Protein AF-A0A352KGL1-F1 (afdb_monomer_lite)

Radius of gyration: 12.51 Å; chains: 1; bounding box: 26×32×36 Å

Foldseek 3Di:
DDDDDDDDDDDDLADDLVVLLVVCVVDPDQDALVNSCVVSVPDDPSSVVSVVSVVVCVVVVNDDDHPDDD

Sequence (70 aa):
MSKRPGRRGKASKLPSKADIRKFVEESPTRVGRREIARAFNITGADRVALKKLLVDMREAGELGPRPARR

Structure (mmCIF, N/CA/C/O backbone):
data_AF-A0A352KGL1-F1
#
_entry.id   AF-A0A352KGL1-F1
#
loop_
_atom_site.group_PDB
_atom_site.id
_atom_site.type_symbol
_atom_site.label_atom_id
_atom_site.label_alt_id
_atom_site.label_comp_id
_atom_site.label_asym_id
_atom_site.label_entity_id
_atom_site.label_seq_id
_atom_site.pdbx_PDB_ins_code
_atom_site.Cartn_x
_atom_site.Cartn_y
_atom_site.Cartn_z
_atom_site.occupancy
_atom_site.B_iso_or_equiv
_atom_site.auth_seq_id
_atom_site.auth_comp_id
_atom_site.auth_asym_id
_atom_site.auth_atom_id
_atom_site.pdbx_PDB_model_num
ATOM 1 N N . MET A 1 1 ? -6.227 -4.263 26.652 1.00 44.50 1 MET A N 1
ATOM 2 C CA . MET A 1 1 ? -5.510 -5.094 25.659 1.00 44.50 1 MET A CA 1
ATOM 3 C C . MET A 1 1 ? -6.352 -5.228 24.399 1.00 44.50 1 MET A C 1
ATOM 5 O O . MET A 1 1 ? -7.393 -5.862 24.476 1.00 44.50 1 MET A O 1
ATOM 9 N N . SER A 1 2 ? -5.888 -4.725 23.254 1.00 44.34 2 SER A N 1
ATOM 10 C CA . SER A 1 2 ? -6.401 -5.159 21.947 1.00 44.34 2 SER A CA 1
ATOM 11 C C . SER A 1 2 ? -5.216 -5.602 21.101 1.00 44.34 2 SER A C 1
ATOM 13 O O . SER A 1 2 ? -4.254 -4.866 20.894 1.00 44.34 2 SER A O 1
ATOM 15 N N . LYS A 1 3 ? -5.248 -6.888 20.760 1.00 42.12 3 LYS A N 1
ATOM 16 C CA . LYS A 1 3 ? -4.193 -7.686 20.138 1.00 42.12 3 LYS A CA 1
ATOM 17 C C . LYS A 1 3 ? -3.660 -7.012 18.870 1.00 42.12 3 LYS A C 1
ATOM 19 O O . LYS A 1 3 ? -4.389 -6.887 17.893 1.00 42.12 3 LYS A O 1
ATOM 24 N N . ARG A 1 4 ? -2.365 -6.678 18.868 1.00 43.19 4 ARG A N 1
ATOM 25 C CA . ARG A 1 4 ? -1.584 -6.465 17.640 1.00 43.19 4 ARG A CA 1
ATOM 26 C C . ARG A 1 4 ? -1.622 -7.779 16.854 1.00 43.19 4 ARG A C 1
ATOM 28 O O . ARG A 1 4 ? -1.125 -8.782 17.376 1.00 43.19 4 ARG A O 1
ATOM 35 N N . PRO A 1 5 ? -2.216 -7.839 15.656 1.00 45.88 5 PRO A N 1
ATOM 36 C CA . PRO A 1 5 ? -2.107 -9.038 14.854 1.00 45.88 5 PRO A CA 1
ATOM 37 C C . PRO A 1 5 ? -0.678 -9.107 14.302 1.00 45.88 5 PRO A C 1
ATOM 39 O O . PRO A 1 5 ? -0.122 -8.106 13.856 1.00 45.88 5 PRO A O 1
ATOM 42 N N . GLY A 1 6 ? -0.077 -10.295 14.411 1.00 43.25 6 GLY A N 1
ATOM 43 C CA . GLY A 1 6 ? 1.253 -10.618 13.896 1.00 43.25 6 GLY A CA 1
ATOM 44 C C . GLY A 1 6 ? 1.393 -10.343 12.394 1.00 43.25 6 GLY A C 1
ATOM 45 O O . GLY A 1 6 ? 0.422 -10.079 11.702 1.00 43.25 6 GLY A O 1
ATOM 46 N N . ARG A 1 7 ? 2.583 -10.453 11.809 1.00 48.38 7 ARG A N 1
ATOM 47 C CA . ARG A 1 7 ? 3.476 -11.606 11.943 1.00 48.38 7 ARG A CA 1
ATOM 48 C C . ARG A 1 7 ? 4.865 -11.204 11.441 1.00 48.38 7 ARG A C 1
ATOM 50 O O . ARG A 1 7 ? 5.001 -10.587 10.392 1.00 48.38 7 ARG A O 1
ATOM 57 N N . ARG A 1 8 ? 5.905 -11.608 12.170 1.00 53.03 8 ARG A N 1
ATOM 58 C CA . ARG A 1 8 ? 7.251 -11.758 11.605 1.00 53.03 8 ARG A CA 1
ATOM 59 C C . ARG A 1 8 ? 7.175 -12.811 10.493 1.00 53.03 8 ARG A C 1
ATOM 61 O O . ARG A 1 8 ? 6.671 -13.901 10.748 1.00 53.03 8 ARG A O 1
ATOM 68 N N . GLY A 1 9 ? 7.677 -12.508 9.299 1.00 39.41 9 GLY A N 1
ATOM 69 C CA . GLY A 1 9 ? 7.780 -13.486 8.216 1.00 39.41 9 GLY A CA 1
ATOM 70 C C . GLY A 1 9 ? 8.419 -12.900 6.963 1.00 39.41 9 GLY A C 1
ATOM 71 O O . GLY A 1 9 ? 7.766 -12.209 6.194 1.00 39.41 9 GLY A O 1
ATOM 72 N N . LYS A 1 10 ? 9.711 -13.178 6.770 1.00 49.78 10 LYS A N 1
ATOM 73 C CA . LYS A 1 10 ? 10.389 -13.061 5.472 1.00 49.78 10 LYS A CA 1
ATOM 74 C C . LYS A 1 10 ? 9.637 -13.904 4.422 1.00 49.78 1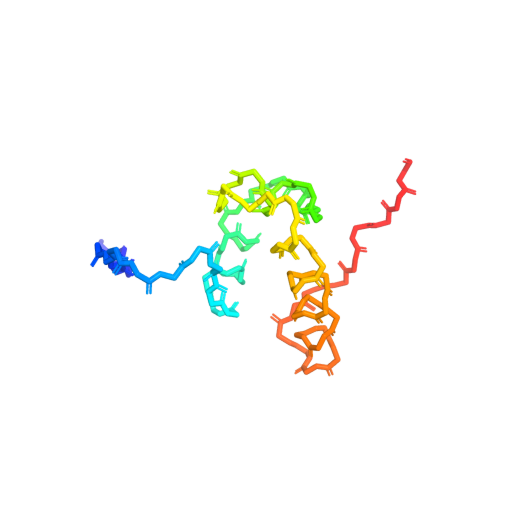0 LYS A C 1
ATOM 76 O O . LYS A 1 10 ? 9.059 -14.922 4.783 1.00 49.78 10 LYS A O 1
ATOM 81 N N . ALA A 1 11 ? 9.765 -13.50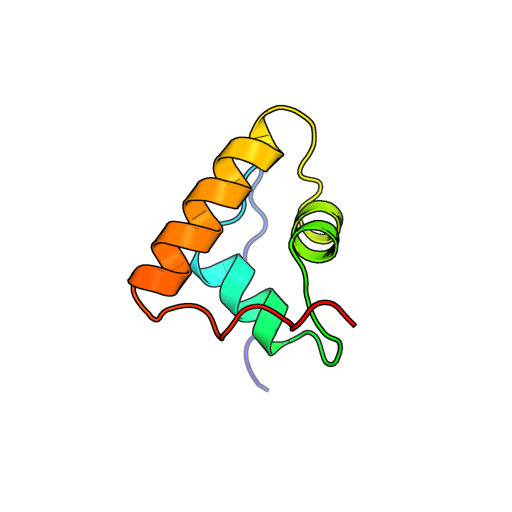9 3.152 1.00 43.16 11 ALA A N 1
ATOM 82 C CA . ALA A 1 11 ? 9.275 -14.168 1.928 1.00 43.16 11 ALA A CA 1
ATOM 83 C C . ALA A 1 11 ? 7.908 -13.700 1.391 1.00 43.16 11 ALA A C 1
ATOM 85 O O . ALA A 1 11 ? 6.963 -14.473 1.306 1.00 43.16 11 ALA A O 1
ATOM 86 N N . SER A 1 12 ? 7.832 -12.424 0.998 1.00 46.75 12 SER A N 1
ATOM 87 C CA . SER A 1 12 ? 7.170 -11.896 -0.216 1.00 46.75 12 SER A CA 1
ATOM 88 C C . SER A 1 12 ? 7.221 -10.371 -0.124 1.00 46.75 12 SER A C 1
ATOM 90 O O . SER A 1 12 ? 6.753 -9.802 0.853 1.00 46.75 12 SER A O 1
ATOM 92 N N . LYS A 1 13 ? 7.817 -9.679 -1.097 1.00 62.81 13 LYS A N 1
ATOM 93 C CA . LYS A 1 13 ? 8.002 -8.210 -1.062 1.00 62.81 13 LYS A CA 1
ATOM 94 C C . LYS A 1 13 ? 6.690 -7.412 -1.202 1.00 62.81 13 LYS A C 1
ATOM 96 O O . LYS A 1 13 ? 6.717 -6.187 -1.257 1.00 62.81 13 LYS A O 1
ATOM 101 N N . LEU A 1 14 ? 5.550 -8.100 -1.276 1.00 62.16 14 LEU A N 1
ATOM 102 C CA . LEU A 1 14 ? 4.232 -7.531 -1.514 1.00 62.16 14 LEU A CA 1
ATOM 103 C C . LEU A 1 14 ? 3.335 -7.756 -0.284 1.00 62.16 14 LEU A C 1
ATOM 105 O O . LEU A 1 14 ? 3.197 -8.898 0.156 1.00 62.16 14 LEU A O 1
ATOM 109 N N . PRO A 1 15 ? 2.726 -6.698 0.274 1.00 73.81 15 PRO A N 1
ATOM 110 C CA . PRO A 1 15 ? 1.782 -6.815 1.379 1.00 73.81 15 PRO A CA 1
ATOM 111 C C . PRO A 1 15 ? 0.495 -7.509 0.942 1.00 73.81 15 PRO A C 1
ATOM 113 O O . PRO A 1 15 ? 0.084 -7.402 -0.218 1.00 73.81 15 PRO A O 1
ATOM 116 N N . SER A 1 16 ? -0.174 -8.184 1.880 1.00 79.00 16 SER A N 1
ATOM 117 C CA . SER A 1 16 ? -1.496 -8.738 1.603 1.00 79.00 16 SER A CA 1
ATOM 118 C C . SER A 1 16 ? -2.560 -7.641 1.578 1.00 79.00 16 SER A C 1
ATOM 120 O O . SER A 1 16 ? -2.396 -6.555 2.142 1.00 79.00 16 SER A O 1
ATOM 122 N N . LYS A 1 17 ? -3.699 -7.965 0.961 1.00 76.94 17 LYS A N 1
ATOM 123 C CA . LYS A 1 17 ? -4.894 -7.118 0.942 1.00 76.94 17 LYS A CA 1
ATOM 124 C C . LYS A 1 17 ? -5.290 -6.655 2.356 1.00 76.94 17 LYS A C 1
ATOM 126 O O . LYS A 1 17 ? -5.472 -5.464 2.604 1.00 76.94 17 LYS A O 1
ATOM 131 N N . ALA A 1 18 ? -5.323 -7.582 3.314 1.00 79.44 18 ALA A N 1
ATOM 132 C CA . ALA A 1 18 ? -5.692 -7.290 4.698 1.00 79.44 18 ALA A CA 1
ATOM 133 C C . ALA A 1 18 ? -4.689 -6.365 5.410 1.00 79.44 18 ALA A C 1
ATOM 135 O O . ALA A 1 18 ? -5.099 -5.515 6.201 1.00 79.44 18 ALA A O 1
ATOM 136 N N . ASP A 1 19 ? -3.392 -6.495 5.118 1.00 81.50 19 ASP A N 1
ATOM 137 C CA . ASP A 1 19 ? -2.356 -5.647 5.723 1.00 81.50 19 ASP A CA 1
ATOM 138 C C . ASP A 1 19 ? -2.440 -4.212 5.208 1.00 81.50 19 ASP A C 1
ATOM 140 O O . ASP A 1 19 ? -2.334 -3.265 5.985 1.00 81.50 19 ASP A O 1
ATOM 144 N N . ILE A 1 20 ? -2.697 -4.040 3.907 1.00 80.00 20 ILE A N 1
ATOM 145 C CA . ILE A 1 20 ? -2.935 -2.720 3.315 1.00 80.00 20 ILE A CA 1
ATOM 146 C C . ILE A 1 20 ? -4.153 -2.068 3.967 1.00 80.00 20 ILE A C 1
ATOM 148 O O . ILE A 1 20 ? -4.098 -0.891 4.316 1.00 80.00 20 ILE A O 1
ATOM 152 N N . ARG A 1 21 ? -5.244 -2.822 4.146 1.00 79.75 21 ARG A N 1
ATOM 153 C CA . ARG A 1 21 ? -6.463 -2.307 4.774 1.00 79.75 21 ARG A CA 1
ATOM 154 C C . ARG A 1 21 ? -6.199 -1.841 6.203 1.00 79.75 21 ARG A C 1
ATOM 156 O O . ARG A 1 21 ? -6.510 -0.699 6.520 1.00 79.75 21 ARG A O 1
ATOM 163 N N . LYS A 1 22 ? -5.562 -2.678 7.026 1.00 81.88 22 LYS A N 1
ATOM 164 C CA . LYS A 1 22 ? -5.177 -2.296 8.392 1.00 81.88 22 LYS A CA 1
ATOM 165 C C . LYS A 1 22 ? -4.280 -1.070 8.406 1.00 81.88 22 LYS A C 1
ATOM 167 O O . LYS A 1 22 ? -4.508 -0.178 9.201 1.00 81.88 22 LYS A O 1
ATOM 172 N N . PHE A 1 23 ? -3.314 -0.980 7.496 1.00 82.50 23 PH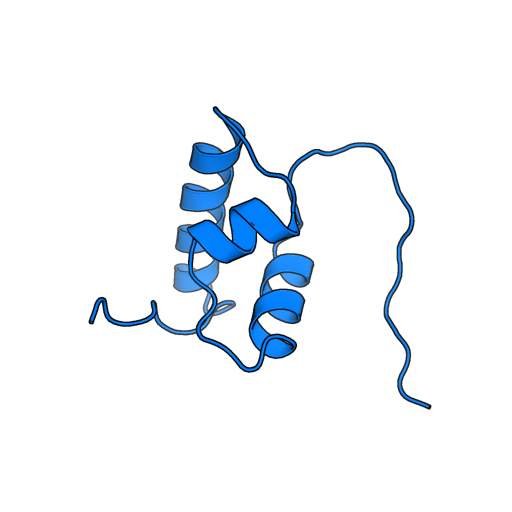E A N 1
ATOM 173 C CA . PHE A 1 23 ? -2.428 0.179 7.414 1.00 82.50 23 PHE A CA 1
ATOM 174 C C . PHE A 1 23 ? -3.170 1.479 7.062 1.00 82.50 23 PHE A C 1
ATOM 176 O O . PHE A 1 23 ? -2.834 2.544 7.579 1.00 82.50 23 PHE A O 1
ATOM 183 N N . VAL A 1 24 ? -4.177 1.401 6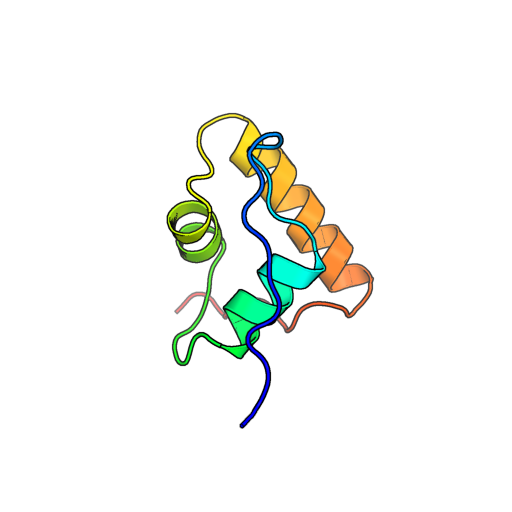.187 1.00 79.25 24 VAL A N 1
ATOM 184 C CA . VAL A 1 24 ? -5.042 2.538 5.839 1.00 79.25 24 VAL A CA 1
ATOM 185 C C . VAL A 1 24 ? -5.960 2.913 7.008 1.00 79.25 24 VAL A C 1
ATOM 187 O O . VAL A 1 24 ? -6.150 4.100 7.242 1.00 79.25 24 VAL A O 1
ATOM 190 N N . GLU A 1 25 ? -6.497 1.935 7.742 1.00 79.50 25 GLU A N 1
ATOM 191 C CA . GLU A 1 25 ? -7.347 2.154 8.926 1.00 79.50 25 GLU A CA 1
ATOM 192 C C . GLU A 1 25 ? -6.553 2.682 10.138 1.00 79.50 25 GLU A C 1
ATOM 194 O O . GLU A 1 25 ? -7.043 3.536 10.871 1.00 79.50 25 GLU A O 1
ATOM 199 N N . GLU A 1 26 ? -5.322 2.208 10.344 1.00 81.75 26 GLU A N 1
ATOM 200 C CA . GLU A 1 26 ? -4.426 2.645 11.425 1.00 81.75 26 GLU A CA 1
AT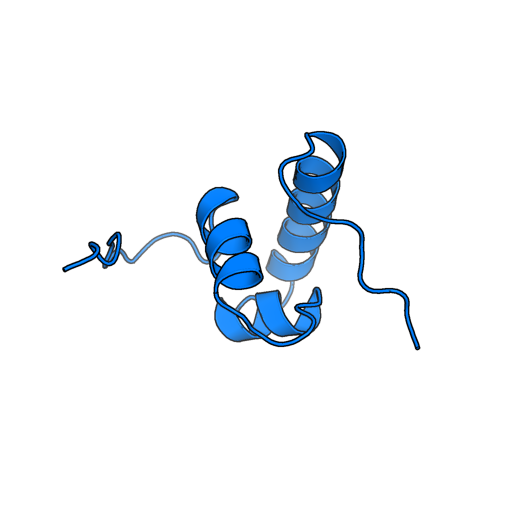OM 201 C C . GLU A 1 26 ? -3.772 4.002 11.141 1.00 81.75 26 GLU A C 1
ATOM 203 O O . GLU A 1 26 ? -3.344 4.687 12.071 1.00 81.75 26 GLU A O 1
ATOM 208 N N . SER A 1 27 ? -3.668 4.405 9.873 1.00 75.06 27 SER A N 1
ATOM 209 C CA . SER A 1 27 ? -3.080 5.694 9.518 1.00 75.06 27 SER A CA 1
ATOM 210 C C . SER A 1 27 ? -4.100 6.825 9.680 1.00 75.06 27 SER A C 1
ATOM 212 O O . SER A 1 27 ? -5.078 6.883 8.936 1.00 75.06 27 SER A O 1
ATOM 214 N N . PRO A 1 28 ? -3.844 7.811 10.560 1.00 68.81 28 PRO A N 1
ATOM 215 C CA . PRO A 1 28 ? -4.730 8.963 10.744 1.00 68.81 28 PRO A CA 1
ATOM 216 C C . PRO A 1 28 ? -4.657 9.964 9.577 1.00 68.81 28 PRO A C 1
ATOM 218 O O . PRO A 1 28 ? -5.434 10.915 9.506 1.00 68.81 28 PRO A O 1
ATOM 221 N N . THR A 1 29 ? -3.698 9.788 8.665 1.00 71.38 29 THR A N 1
ATOM 222 C CA . THR A 1 29 ? -3.480 10.645 7.498 1.00 71.38 29 THR A CA 1
ATOM 223 C C . THR A 1 29 ? -3.933 9.953 6.216 1.00 71.38 29 THR A C 1
ATOM 225 O O . THR A 1 29 ? -4.058 8.734 6.144 1.00 71.38 29 THR A O 1
ATOM 228 N N . ARG A 1 30 ? -4.193 10.737 5.162 1.00 70.25 30 ARG A N 1
ATOM 229 C CA . ARG A 1 30 ? -4.624 10.199 3.864 1.00 70.25 30 ARG A CA 1
ATOM 230 C C . ARG A 1 30 ? -3.542 9.294 3.272 1.00 70.25 30 ARG A C 1
ATOM 232 O O . ARG A 1 30 ? -2.549 9.777 2.734 1.00 70.25 30 ARG A O 1
ATOM 239 N N . VAL A 1 31 ? -3.780 7.988 3.309 1.00 77.44 31 VAL A N 1
ATOM 240 C CA . VAL A 1 31 ? -2.869 6.991 2.749 1.00 77.44 31 VAL A CA 1
ATOM 241 C C . VAL A 1 31 ? -3.092 6.851 1.244 1.00 77.44 31 VAL A C 1
ATOM 243 O O . VAL A 1 31 ? -4.115 6.356 0.768 1.00 77.44 31 VAL A O 1
ATOM 246 N N . GLY A 1 32 ? -2.116 7.308 0.464 1.00 77.25 32 GLY A N 1
ATOM 247 C CA . GLY A 1 32 ? -2.078 7.134 -0.979 1.00 77.25 32 GLY A CA 1
ATOM 248 C C . GLY A 1 32 ? -1.222 5.943 -1.408 1.00 77.25 32 GLY A C 1
ATOM 249 O O . GLY A 1 32 ? -0.559 5.266 -0.627 1.00 77.25 32 GLY A O 1
ATOM 250 N N . ARG A 1 33 ? -1.173 5.715 -2.726 1.00 77.44 33 ARG A N 1
ATOM 251 C CA . ARG A 1 33 ? -0.317 4.676 -3.332 1.00 77.44 33 ARG A CA 1
ATOM 252 C C . ARG A 1 33 ? 1.166 4.844 -2.981 1.00 77.44 33 ARG A C 1
ATOM 254 O O . ARG A 1 33 ? 1.895 3.859 -2.972 1.00 77.44 33 ARG A O 1
ATOM 261 N N . ARG A 1 34 ? 1.619 6.082 -2.748 1.00 82.00 34 ARG A N 1
ATOM 262 C CA . ARG A 1 34 ? 3.014 6.389 -2.405 1.00 82.00 34 ARG A CA 1
ATOM 263 C C . ARG A 1 34 ? 3.320 5.995 -0.965 1.00 82.00 34 ARG A C 1
ATOM 265 O O . ARG A 1 34 ? 4.373 5.426 -0.718 1.00 82.00 34 ARG A O 1
ATOM 272 N N . GLU A 1 35 ? 2.397 6.269 -0.059 1.00 83.69 35 GLU A N 1
ATOM 273 C CA . GLU A 1 35 ? 2.502 5.996 1.370 1.00 83.69 35 GLU A CA 1
ATOM 274 C C . GLU A 1 35 ? 2.492 4.488 1.618 1.00 83.69 35 GLU A C 1
ATOM 276 O O . GLU A 1 35 ? 3.395 3.984 2.275 1.00 83.69 35 GLU A O 1
ATOM 281 N N . ILE A 1 36 ? 1.573 3.755 0.975 1.00 81.06 36 ILE A N 1
ATOM 282 C CA . ILE A 1 36 ? 1.534 2.282 1.017 1.00 81.06 36 ILE A CA 1
ATOM 283 C C . ILE A 1 36 ? 2.849 1.715 0.475 1.00 81.06 36 ILE A C 1
ATOM 285 O O . ILE A 1 36 ? 3.481 0.875 1.109 1.00 81.06 36 ILE A O 1
ATOM 289 N N . ALA A 1 37 ? 3.323 2.217 -0.669 1.00 83.94 37 ALA A N 1
ATOM 290 C CA . ALA A 1 37 ? 4.580 1.742 -1.230 1.00 83.94 37 ALA A CA 1
ATOM 291 C C . ALA A 1 37 ? 5.785 1.999 -0.308 1.00 83.94 37 ALA A C 1
ATOM 293 O O . ALA A 1 37 ? 6.675 1.159 -0.243 1.00 83.94 37 ALA A O 1
ATOM 294 N N . ARG A 1 38 ? 5.827 3.125 0.418 1.00 81.75 38 ARG A N 1
ATOM 295 C CA . ARG A 1 38 ? 6.899 3.406 1.388 1.00 81.75 38 ARG A CA 1
ATOM 296 C C . ARG A 1 38 ? 6.793 2.526 2.631 1.00 81.75 38 ARG A C 1
ATOM 298 O O . ARG A 1 38 ? 7.796 1.948 3.026 1.00 81.75 38 ARG A O 1
ATOM 305 N N . ALA A 1 39 ? 5.602 2.397 3.209 1.00 81.75 39 ALA A N 1
ATOM 306 C CA . ALA A 1 39 ? 5.376 1.616 4.425 1.00 81.75 39 ALA A CA 1
ATOM 307 C C . ALA A 1 39 ? 5.751 0.139 4.249 1.00 81.75 39 ALA A C 1
ATOM 309 O O . ALA A 1 39 ? 6.337 -0.472 5.138 1.00 81.75 39 ALA A O 1
ATOM 310 N N . PHE A 1 40 ? 5.479 -0.407 3.063 1.00 81.19 40 PHE A N 1
ATOM 311 C CA . PHE A 1 40 ? 5.773 -1.798 2.728 1.00 81.19 40 PHE A CA 1
ATOM 312 C C . PHE A 1 40 ? 7.070 -1.985 1.923 1.00 81.19 40 PHE A C 1
ATOM 314 O O . PHE A 1 40 ? 7.329 -3.083 1.444 1.00 81.19 40 PHE A O 1
ATOM 321 N N . ASN A 1 41 ? 7.900 -0.943 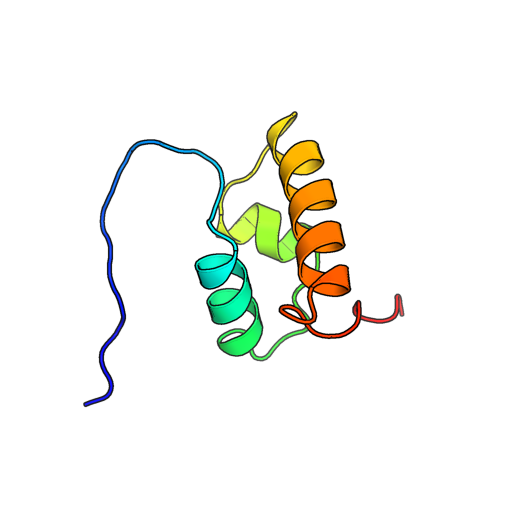1.774 1.00 81.62 41 ASN A N 1
ATOM 322 C CA . ASN A 1 41 ? 9.162 -0.987 1.015 1.00 81.62 41 ASN A CA 1
ATOM 323 C C . ASN A 1 41 ? 9.020 -1.526 -0.430 1.00 81.62 41 ASN A C 1
ATOM 325 O O . ASN A 1 41 ? 9.903 -2.195 -0.966 1.00 81.62 41 ASN A O 1
ATOM 329 N N . ILE A 1 42 ? 7.908 -1.194 -1.088 1.00 83.12 42 ILE A N 1
ATOM 330 C CA . ILE A 1 42 ? 7.568 -1.623 -2.447 1.00 83.12 42 ILE A CA 1
ATOM 331 C C . ILE A 1 42 ? 8.271 -0.724 -3.468 1.00 83.12 42 ILE A C 1
ATOM 333 O O . ILE A 1 42 ? 8.041 0.494 -3.556 1.00 83.12 42 ILE A O 1
ATOM 337 N N . THR A 1 43 ? 9.097 -1.340 -4.309 1.00 81.62 43 THR A N 1
ATOM 338 C CA . THR A 1 43 ? 9.931 -0.647 -5.297 1.00 81.62 43 THR A CA 1
ATOM 339 C C . THR A 1 43 ? 9.800 -1.271 -6.689 1.00 81.62 43 THR A C 1
ATOM 341 O O . THR A 1 43 ? 9.333 -2.395 -6.843 1.00 81.62 43 THR A O 1
ATOM 344 N N . GLY A 1 44 ? 10.149 -0.503 -7.728 1.00 83.88 44 GLY A N 1
ATOM 345 C CA . GLY A 1 44 ? 10.205 -0.989 -9.112 1.00 83.88 44 GLY A CA 1
ATOM 346 C C . GLY A 1 44 ? 8.919 -1.670 -9.603 1.00 83.88 44 GLY A C 1
ATOM 347 O O . GLY A 1 44 ? 7.837 -1.076 -9.560 1.00 83.88 44 GLY A O 1
ATOM 348 N N . ALA A 1 45 ? 9.062 -2.914 -10.067 1.00 79.56 45 ALA A N 1
ATOM 349 C CA . ALA A 1 45 ? 7.993 -3.740 -10.635 1.00 79.56 45 ALA A CA 1
ATOM 350 C C . ALA A 1 45 ? 6.850 -4.021 -9.643 1.00 79.56 45 ALA A C 1
ATOM 352 O O . ALA A 1 45 ? 5.678 -4.043 -10.030 1.00 79.56 45 ALA A O 1
ATOM 353 N N . ASP A 1 46 ? 7.164 -4.117 -8.351 1.00 80.31 46 ASP A N 1
ATOM 354 C CA . ASP A 1 46 ? 6.185 -4.422 -7.306 1.00 80.31 46 ASP A CA 1
ATOM 355 C C . ASP A 1 46 ? 5.154 -3.289 -7.144 1.00 80.31 46 ASP A C 1
ATOM 357 O O . ASP A 1 46 ? 4.017 -3.517 -6.732 1.00 80.31 46 ASP A O 1
ATOM 361 N N . ARG A 1 47 ? 5.485 -2.053 -7.559 1.00 82.38 47 ARG A N 1
ATOM 362 C CA . ARG A 1 47 ? 4.526 -0.931 -7.573 1.00 82.38 47 ARG A CA 1
ATOM 363 C C . ARG A 1 47 ? 3.408 -1.123 -8.593 1.00 82.38 47 ARG A C 1
ATOM 365 O O . ARG A 1 47 ? 2.305 -0.610 -8.390 1.00 82.38 47 ARG A O 1
ATOM 372 N N . VAL A 1 48 ? 3.681 -1.828 -9.690 1.00 84.56 48 VAL A N 1
ATOM 373 C CA . VAL A 1 48 ? 2.677 -2.135 -10.718 1.00 84.56 48 VAL A CA 1
ATOM 374 C C . VAL A 1 48 ? 1.714 -3.193 -10.192 1.00 84.56 48 VAL A C 1
ATOM 376 O O . VAL A 1 48 ? 0.501 -3.011 -10.302 1.00 84.56 48 VAL A O 1
ATOM 379 N N . ALA A 1 49 ? 2.247 -4.235 -9.548 1.00 83.19 49 ALA A N 1
ATOM 380 C CA . ALA A 1 49 ? 1.450 -5.249 -8.865 1.00 83.19 49 ALA A CA 1
ATOM 381 C C . ALA A 1 49 ? 0.588 -4.625 -7.756 1.00 83.19 49 ALA A C 1
ATOM 383 O O . ALA A 1 49 ? -0.622 -4.833 -7.731 1.00 83.19 49 ALA A O 1
ATOM 384 N N . LEU A 1 50 ? 1.171 -3.751 -6.926 1.00 83.69 50 LEU A N 1
ATOM 385 C CA . LEU A 1 50 ? 0.440 -3.008 -5.899 1.00 83.69 50 LEU A CA 1
ATOM 386 C C . LEU A 1 50 ? -0.688 -2.162 -6.498 1.00 83.69 50 LEU A C 1
ATOM 388 O O . LEU A 1 50 ? -1.784 -2.125 -5.952 1.00 83.69 50 LEU A O 1
ATOM 392 N N . LYS A 1 51 ? -0.448 -1.467 -7.619 1.00 83.56 51 LYS A N 1
ATOM 393 C CA . LYS A 1 51 ? -1.492 -0.664 -8.272 1.00 83.56 51 LYS A CA 1
ATOM 394 C C . LYS A 1 51 ? -2.685 -1.534 -8.670 1.00 83.56 51 LYS A C 1
ATOM 396 O O . LYS A 1 51 ? -3.803 -1.098 -8.423 1.00 83.56 51 LYS A O 1
ATOM 401 N N . LYS A 1 52 ? -2.446 -2.695 -9.289 1.00 86.38 52 LYS A N 1
ATOM 402 C CA . LYS A 1 52 ? -3.510 -3.634 -9.682 1.00 86.38 52 LYS A CA 1
ATOM 403 C C . LYS A 1 52 ? -4.264 -4.131 -8.452 1.00 86.38 52 LYS A C 1
ATOM 405 O O . LYS A 1 52 ? -5.461 -3.921 -8.353 1.00 86.38 52 LYS A O 1
ATOM 410 N N . LEU A 1 53 ? -3.528 -4.607 -7.452 1.00 83.38 53 LEU A N 1
ATOM 411 C CA . LEU A 1 53 ? -4.090 -5.115 -6.204 1.00 83.38 53 LEU A CA 1
ATOM 412 C C . LEU A 1 53 ? -4.955 -4.065 -5.481 1.00 83.38 53 LEU A C 1
ATOM 414 O O . LEU A 1 53 ? -6.031 -4.388 -4.995 1.00 83.38 53 LEU A O 1
ATOM 418 N N . LEU A 1 54 ? -4.543 -2.793 -5.470 1.00 82.75 54 LEU A N 1
ATOM 419 C CA . LEU A 1 54 ? -5.334 -1.692 -4.904 1.00 82.75 54 LEU A CA 1
ATOM 420 C C . LEU A 1 54 ? -6.594 -1.343 -5.707 1.00 82.75 54 LEU A C 1
ATOM 422 O O . LEU A 1 54 ? -7.521 -0.770 -5.137 1.00 82.75 54 LEU A O 1
ATOM 426 N N . VAL A 1 55 ? -6.607 -1.591 -7.019 1.00 85.19 55 VAL A N 1
ATOM 427 C CA . VAL A 1 55 ? -7.806 -1.419 -7.851 1.00 85.19 55 VAL A CA 1
ATOM 428 C C . VAL A 1 55 ? -8.767 -2.566 -7.573 1.00 85.19 55 VAL A C 1
ATOM 430 O O . VAL A 1 55 ? -9.888 -2.293 -7.160 1.00 85.19 55 VAL A O 1
ATOM 433 N N . ASP A 1 56 ? -8.292 -3.809 -7.645 1.00 86.31 56 ASP A N 1
ATOM 434 C CA . ASP A 1 56 ? -9.100 -5.005 -7.381 1.00 86.31 56 ASP A CA 1
ATOM 435 C C . ASP A 1 56 ? -9.719 -4.966 -5.976 1.00 86.31 56 ASP A C 1
ATOM 437 O O . ASP A 1 56 ? -10.885 -5.288 -5.782 1.00 86.31 56 ASP A O 1
ATOM 441 N N . MET A 1 57 ? -8.956 -4.522 -4.973 1.00 82.69 57 MET A N 1
ATOM 442 C CA . MET A 1 57 ? -9.461 -4.347 -3.608 1.00 82.69 57 MET A CA 1
ATOM 443 C C . MET A 1 57 ? -10.536 -3.263 -3.489 1.00 82.69 57 MET A C 1
ATOM 445 O O . MET A 1 57 ? -11.401 -3.361 -2.624 1.00 82.69 57 MET A O 1
ATOM 449 N N . ARG A 1 58 ? -10.486 -2.209 -4.310 1.00 82.19 58 ARG A N 1
ATOM 450 C CA . ARG A 1 58 ? -11.556 -1.203 -4.327 1.00 82.19 58 ARG A CA 1
ATOM 451 C C . ARG A 1 58 ? -12.803 -1.726 -5.008 1.00 82.19 58 ARG A C 1
ATOM 453 O O . ARG A 1 58 ? -13.891 -1.458 -4.519 1.00 82.19 58 ARG A O 1
ATOM 460 N N . GLU A 1 59 ? -12.643 -2.453 -6.107 1.00 83.50 59 GLU A N 1
ATOM 461 C CA . GLU A 1 59 ? -13.770 -3.079 -6.800 1.00 83.50 59 GLU A CA 1
ATOM 462 C C . GLU A 1 59 ? -14.452 -4.126 -5.917 1.00 83.50 59 GLU A C 1
ATOM 464 O O . GLU A 1 59 ? -15.675 -4.188 -5.873 1.00 83.50 59 GLU A O 1
ATOM 469 N N . ALA A 1 60 ? -13.676 -4.861 -5.120 1.00 82.94 60 ALA A N 1
ATOM 470 C CA . ALA A 1 60 ? -14.193 -5.774 -4.104 1.00 82.94 60 ALA A CA 1
ATOM 471 C C . ALA A 1 60 ? -14.836 -5.069 -2.887 1.00 82.94 60 ALA A C 1
ATOM 473 O O . ALA A 1 60 ? -15.367 -5.742 -2.008 1.00 82.94 60 ALA A O 1
ATOM 474 N N . GLY A 1 61 ? -14.768 -3.734 -2.788 1.00 79.88 61 GLY A N 1
ATOM 475 C CA . GLY A 1 61 ? -15.280 -2.975 -1.640 1.00 79.88 61 GLY A CA 1
ATOM 476 C C . GLY A 1 61 ? -14.442 -3.105 -0.360 1.00 79.88 61 GLY A C 1
ATOM 477 O O . GLY A 1 61 ? -14.868 -2.668 0.706 1.00 79.88 61 GLY A O 1
ATOM 478 N N . GLU A 1 62 ? -13.238 -3.679 -0.441 1.00 71.94 62 GLU A N 1
ATOM 479 C CA . GLU A 1 62 ? -12.336 -3.874 0.703 1.00 71.94 62 GLU A CA 1
ATOM 480 C C . GLU A 1 62 ? -11.537 -2.611 1.069 1.00 71.94 62 GLU A C 1
ATOM 482 O O . GLU A 1 62 ? -10.978 -2.526 2.164 1.00 71.94 62 GLU A O 1
ATOM 487 N N . LEU A 1 63 ? -11.453 -1.630 0.161 1.00 71.06 63 LEU A N 1
ATOM 488 C CA . LEU A 1 63 ? -10.755 -0.361 0.377 1.00 71.06 63 LEU A CA 1
ATOM 489 C C . LEU A 1 63 ? -11.653 0.844 0.123 1.00 71.06 63 LEU A C 1
ATOM 491 O O . LEU A 1 63 ? -12.366 0.918 -0.875 1.00 71.06 63 LEU A O 1
ATOM 495 N N . GLY A 1 64 ? -11.508 1.844 0.993 1.00 68.12 64 GLY A N 1
ATOM 496 C CA . GLY A 1 64 ? -12.196 3.122 0.876 1.00 68.12 64 GLY A CA 1
ATOM 497 C C . GLY A 1 64 ? -11.843 3.916 -0.395 1.00 68.12 64 GLY A C 1
ATOM 498 O O . GLY A 1 64 ? -10.834 3.647 -1.078 1.00 68.12 64 GLY A O 1
ATOM 499 N N . PRO A 1 65 ? -12.675 4.924 -0.721 1.00 59.78 65 PRO A N 1
ATOM 500 C CA . PRO A 1 65 ? -12.530 5.727 -1.924 1.00 59.78 65 PRO A CA 1
ATOM 501 C C . PRO A 1 65 ? -11.145 6.365 -2.003 1.00 59.78 65 PRO A C 1
ATOM 503 O O . PRO A 1 65 ? -10.505 6.705 -1.005 1.00 59.78 65 PRO A O 1
ATOM 506 N N . ARG A 1 66 ? -10.649 6.506 -3.234 1.00 59.59 66 ARG A N 1
ATOM 507 C CA . ARG A 1 66 ? -9.341 7.108 -3.493 1.00 59.59 66 ARG A CA 1
ATOM 508 C C . ARG A 1 66 ? -9.289 8.506 -2.870 1.00 59.59 66 ARG A C 1
ATOM 510 O O . ARG A 1 66 ? -10.216 9.274 -3.117 1.00 59.59 66 ARG A O 1
ATOM 517 N N . PRO A 1 67 ? -8.206 8.886 -2.162 1.00 61.62 67 PRO A N 1
ATOM 518 C CA . PRO A 1 67 ? -8.068 10.263 -1.720 1.00 61.62 67 PRO A CA 1
ATOM 519 C C . PRO A 1 67 ? -8.104 11.164 -2.956 1.00 61.62 67 PRO A C 1
ATOM 521 O O . PRO A 1 67 ? -7.313 10.978 -3.893 1.00 61.62 67 PRO A O 1
ATOM 524 N N . ALA A 1 68 ? -9.074 12.081 -2.976 1.00 59.09 68 ALA A N 1
ATOM 525 C CA . ALA A 1 68 ? -9.178 13.103 -4.001 1.00 59.09 68 ALA A CA 1
ATOM 526 C C . ALA A 1 68 ? -7.828 13.823 -4.076 1.00 59.09 68 ALA A C 1
ATOM 528 O O . ALA A 1 68 ? -7.255 14.202 -3.051 1.00 59.09 68 ALA A O 1
ATOM 529 N N . ARG A 1 69 ? -7.274 13.920 -5.285 1.00 57.31 69 ARG A N 1
ATOM 530 C CA . ARG A 1 69 ? -6.062 14.704 -5.515 1.00 57.31 69 ARG A CA 1
ATOM 531 C C . ARG A 1 69 ? -6.439 16.155 -5.226 1.00 57.31 69 ARG A C 1
ATOM 533 O O . ARG A 1 69 ? -7.256 16.700 -5.959 1.00 57.31 69 ARG A O 1
ATOM 540 N N . ARG A 1 70 ? -5.922 16.702 -4.128 1.00 56.91 70 ARG A N 1
ATOM 541 C CA . ARG A 1 70 ? -5.914 18.142 -3.886 1.00 56.91 70 ARG A CA 1
ATOM 542 C C . ARG A 1 70 ? -4.739 18.756 -4.633 1.00 56.91 70 ARG A C 1
ATOM 544 O O . ARG A 1 70 ? -3.727 18.030 -4.788 1.00 56.91 70 ARG A O 1
#

Secondary structure (DSSP, 8-state):
----------S-SS--HHHHHHHHHH-SS---HHHHHHHTT--TTHHHHHHHHHHHHHHTT-SPPPPP--

pLDDT: mean 71.79, std 14.2, range [39.41, 86.38]